Protein AF-A0A8T4I267-F1 (afdb_monomer)

Nearest PDB structures (foldseek):
  8dne-assembly1_A  TM=6.454E-01  e=2.779E+00  Aquifex aeolicus VF5

Secondary structure (DSSP, 8-state):
--PPPTTPPPSSHHHHHHHHHHHHHHHHTT----TTGGGSBHHHHHHHHHHHS---HHHHHHHHHHIIIIIHHHHTTSBGGG---

Sequence (85 aa):
ASGPGPGERFRDENEAYEDGLDRESDVRNLRHVSRHSGRIATTPWSLTWLSTLDLDPTSLNHYRKILRAQIWPHWGSTPLVEITT

Mean predicted aligned error: 9.59 Å

pLDDT: mean 85.29, std 11.41, range [50.75, 97.62]

Structure (mmCIF, N/CA/C/O backbone):
data_AF-A0A8T4I267-F1
#
_entry.id   AF-A0A8T4I267-F1
#
loop_
_atom_site.group_PDB
_atom_site.id
_atom_site.type_symbol
_atom_site.label_atom_id
_atom_site.label_alt_id
_atom_site.label_comp_id
_atom_site.label_asym_id
_atom_site.label_entity_id
_atom_site.label_seq_id
_atom_site.pdbx_PDB_ins_code
_atom_site.Cartn_x
_atom_site.Cartn_y
_atom_site.Cartn_z
_atom_site.occupancy
_atom_site.B_iso_or_equiv
_atom_site.auth_seq_id
_atom_site.auth_comp_id
_atom_site.auth_asym_id
_atom_site.auth_atom_id
_atom_site.pdbx_PDB_model_num
ATOM 1 N N . ALA A 1 1 ? 16.912 3.499 -14.833 1.00 50.75 1 ALA A N 1
ATOM 2 C CA . ALA A 1 1 ? 16.924 2.593 -15.991 1.00 50.75 1 ALA A CA 1
ATOM 3 C C . ALA A 1 1 ? 16.955 3.428 -17.264 1.00 50.75 1 ALA A C 1
ATOM 5 O O . ALA A 1 1 ? 15.959 4.072 -17.578 1.00 50.75 1 ALA A O 1
ATOM 6 N N . SER A 1 2 ? 18.110 3.471 -17.927 1.00 56.81 2 SER A N 1
ATOM 7 C CA . SER A 1 2 ? 18.323 4.191 -19.196 1.00 56.81 2 SER A CA 1
ATOM 8 C C . SER A 1 2 ? 18.094 3.305 -20.430 1.00 56.81 2 SER A C 1
ATOM 10 O O . SER A 1 2 ? 18.515 3.669 -21.523 1.00 56.81 2 SER A O 1
ATOM 12 N N . GLY A 1 3 ? 17.459 2.140 -20.264 1.00 62.41 3 GLY A N 1
ATOM 13 C CA . GLY A 1 3 ? 17.170 1.230 -21.366 1.00 62.41 3 GLY A CA 1
ATOM 14 C C . GLY A 1 3 ? 16.138 1.775 -22.366 1.00 62.41 3 GLY A C 1
ATOM 15 O O . GLY A 1 3 ? 15.345 2.663 -22.026 1.00 62.41 3 GLY A O 1
ATOM 16 N N . PRO A 1 4 ? 16.128 1.227 -23.595 1.00 65.62 4 PRO A N 1
ATOM 17 C CA . PRO A 1 4 ? 15.211 1.614 -24.660 1.00 65.62 4 PRO A CA 1
ATOM 18 C C . PRO A 1 4 ? 13.737 1.431 -24.268 1.00 65.62 4 PRO A C 1
ATOM 20 O O . PRO A 1 4 ? 13.376 0.621 -23.404 1.00 65.62 4 PRO A O 1
ATOM 23 N N . GLY A 1 5 ? 12.864 2.218 -24.903 1.00 65.62 5 GLY A N 1
ATOM 24 C CA . GLY A 1 5 ? 11.433 2.222 -24.611 1.00 65.62 5 GLY A CA 1
ATOM 25 C C . GLY A 1 5 ? 10.748 0.879 -24.922 1.00 65.62 5 GLY A C 1
ATOM 26 O O . GLY A 1 5 ? 11.301 0.024 -25.616 1.00 65.62 5 GLY A O 1
ATOM 27 N N . PRO A 1 6 ? 9.510 0.654 -24.439 1.00 65.00 6 PRO A N 1
ATOM 28 C CA . PRO A 1 6 ? 8.779 -0.573 -24.743 1.00 65.00 6 PRO A CA 1
ATOM 29 C C . PRO A 1 6 ? 8.619 -0.760 -26.265 1.00 65.00 6 PRO A C 1
ATOM 31 O O . PRO A 1 6 ? 7.927 0.023 -26.908 1.00 65.00 6 PRO A O 1
ATOM 34 N N . GLY A 1 7 ? 9.228 -1.815 -26.821 1.00 69.81 7 GLY A N 1
ATOM 35 C CA . GLY A 1 7 ? 9.171 -2.153 -28.254 1.00 69.81 7 GLY A CA 1
ATOM 36 C C . GLY A 1 7 ? 10.400 -1.743 -29.075 1.00 69.81 7 GLY A C 1
ATOM 37 O O . GLY A 1 7 ? 10.465 -2.055 -30.263 1.00 69.81 7 GLY A O 1
ATOM 38 N N . GLU A 1 8 ? 11.379 -1.087 -28.458 1.00 77.31 8 GLU A N 1
ATOM 39 C CA . GLU A 1 8 ? 12.615 -0.657 -29.104 1.00 77.31 8 GLU A CA 1
ATOM 40 C C . GLU A 1 8 ? 13.744 -1.676 -28.867 1.00 77.31 8 GLU A C 1
ATOM 42 O O . GLU A 1 8 ? 13.812 -2.339 -27.831 1.00 77.31 8 GLU A O 1
ATOM 47 N N . ARG A 1 9 ? 14.585 -1.881 -29.887 1.00 80.06 9 ARG A N 1
ATOM 48 C CA . ARG A 1 9 ? 15.678 -2.864 -29.853 1.00 80.06 9 ARG A CA 1
ATOM 49 C C . ARG A 1 9 ? 16.897 -2.220 -29.199 1.00 80.06 9 ARG A C 1
ATOM 51 O O . ARG A 1 9 ? 17.166 -1.051 -29.456 1.00 80.06 9 ARG A O 1
ATOM 58 N N . PHE A 1 10 ? 17.655 -2.991 -28.429 1.00 82.31 10 PHE A N 1
ATOM 59 C CA . PHE A 1 10 ? 18.983 -2.569 -27.983 1.00 82.31 10 PHE A CA 1
ATOM 60 C C . PHE A 1 10 ? 19.899 -2.364 -29.193 1.00 82.31 10 PHE A C 1
ATOM 62 O O . PHE A 1 10 ? 19.804 -3.108 -30.177 1.00 82.31 10 PHE A O 1
ATOM 69 N N . ARG A 1 11 ? 20.756 -1.341 -29.141 1.00 83.44 11 ARG A N 1
ATOM 70 C CA . ARG A 1 11 ? 21.698 -1.029 -30.225 1.00 83.44 11 ARG A CA 1
ATOM 71 C C . ARG A 1 11 ? 22.839 -2.031 -30.282 1.00 83.44 11 ARG A C 1
ATOM 73 O O . ARG A 1 11 ? 23.277 -2.379 -31.376 1.00 83.44 11 ARG A O 1
ATOM 80 N N . ASP A 1 12 ? 23.282 -2.506 -29.126 1.00 87.50 12 ASP A N 1
ATOM 81 C CA . ASP A 1 12 ? 24.338 -3.498 -28.991 1.00 87.50 12 ASP A CA 1
ATOM 82 C C . ASP A 1 12 ? 24.115 -4.409 -27.769 1.00 87.50 12 ASP A C 1
ATOM 84 O O . ASP A 1 12 ? 23.192 -4.229 -26.970 1.00 87.50 12 ASP A O 1
ATOM 88 N N . GLU A 1 13 ? 24.942 -5.450 -27.667 1.00 85.50 13 GLU A N 1
ATOM 89 C CA . GLU A 1 13 ? 24.895 -6.420 -26.570 1.00 85.50 13 GLU A CA 1
ATOM 90 C C . GLU A 1 13 ? 25.269 -5.789 -25.221 1.00 85.50 13 GLU A C 1
ATOM 92 O O . GLU A 1 13 ? 24.724 -6.181 -24.189 1.00 85.50 13 GLU A O 1
ATOM 97 N N . ASN A 1 14 ? 26.155 -4.789 -25.220 1.00 85.44 14 ASN A N 1
ATOM 98 C CA . ASN A 1 14 ? 26.619 -4.152 -23.992 1.00 85.44 14 ASN A CA 1
ATOM 99 C C . ASN A 1 14 ? 25.511 -3.307 -23.344 1.00 85.44 14 ASN A C 1
ATOM 101 O O . ASN A 1 14 ? 25.298 -3.403 -22.141 1.00 85.44 14 ASN A O 1
ATOM 105 N N . GLU A 1 15 ? 24.743 -2.559 -24.139 1.00 83.38 15 GLU A N 1
ATOM 106 C CA . GLU A 1 15 ? 23.569 -1.800 -23.692 1.00 83.38 15 GLU A CA 1
ATOM 107 C C . GLU A 1 15 ? 22.498 -2.734 -23.105 1.00 83.38 15 GLU A C 1
ATOM 109 O O . GLU A 1 15 ? 21.899 -2.429 -22.073 1.00 83.38 15 GLU A O 1
ATOM 114 N N . ALA A 1 16 ? 22.290 -3.909 -23.713 1.00 82.88 16 ALA A N 1
ATOM 115 C CA . ALA A 1 16 ? 21.383 -4.922 -23.172 1.00 82.88 16 ALA A CA 1
ATOM 116 C C . ALA A 1 16 ? 21.884 -5.502 -21.836 1.00 82.88 16 ALA A C 1
ATOM 118 O O . ALA A 1 16 ? 21.092 -5.725 -20.916 1.00 82.88 16 ALA A O 1
ATOM 119 N N . TYR A 1 17 ? 23.192 -5.741 -21.721 1.00 84.88 17 TYR A N 1
ATOM 120 C CA . TY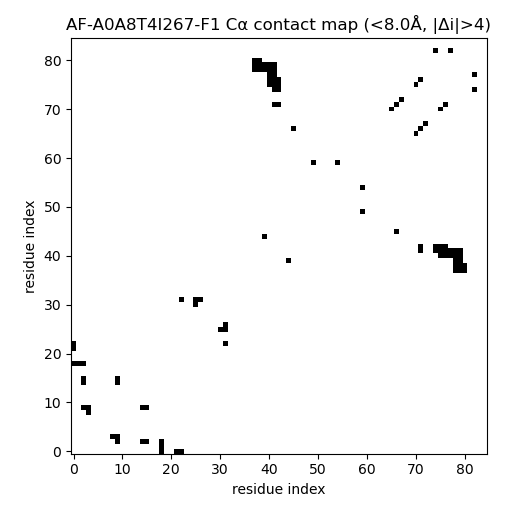R A 1 17 ? 23.814 -6.272 -20.510 1.00 84.88 17 TYR A CA 1
ATOM 121 C C . TYR A 1 17 ? 23.769 -5.267 -19.347 1.00 84.88 17 TYR A C 1
ATOM 123 O O . TYR A 1 17 ? 23.389 -5.627 -18.231 1.00 84.88 17 TYR A O 1
ATOM 131 N N . GLU A 1 18 ? 24.082 -3.996 -19.610 1.00 85.25 18 GLU A N 1
ATOM 132 C CA . GLU A 1 18 ? 24.005 -2.911 -18.626 1.00 85.25 18 GLU A CA 1
ATOM 133 C C . GLU A 1 18 ? 22.563 -2.676 -18.141 1.00 85.25 18 GLU A C 1
ATOM 135 O O . GLU A 1 18 ? 22.341 -2.567 -16.935 1.00 85.25 18 GLU A O 1
ATOM 140 N N . ASP A 1 19 ? 21.565 -2.698 -19.036 1.00 81.81 19 ASP A N 1
ATOM 141 C CA . ASP A 1 19 ? 20.144 -2.603 -18.652 1.00 81.81 19 ASP A CA 1
ATOM 142 C C . ASP A 1 19 ? 19.700 -3.787 -17.768 1.00 81.81 19 ASP A C 1
ATOM 144 O O . ASP A 1 19 ? 18.915 -3.621 -16.828 1.00 81.81 19 ASP A O 1
ATOM 148 N N . GLY A 1 20 ? 20.235 -4.988 -18.019 1.00 81.88 20 GLY A N 1
ATOM 149 C CA . GLY A 1 20 ? 20.037 -6.160 -17.163 1.00 81.88 20 GLY A CA 1
ATOM 150 C C . GLY A 1 20 ? 20.604 -5.964 -15.753 1.00 81.88 20 GLY A C 1
ATOM 151 O O . GLY A 1 20 ? 19.893 -6.174 -14.765 1.00 81.88 20 GLY A O 1
ATOM 152 N N . LEU A 1 21 ? 21.853 -5.500 -15.653 1.00 85.69 21 LEU A N 1
ATOM 153 C CA . LEU A 1 21 ? 22.515 -5.218 -14.375 1.00 85.69 21 LEU A CA 1
ATOM 154 C C . LEU A 1 21 ? 21.802 -4.123 -13.577 1.00 85.69 21 LEU A C 1
ATOM 156 O O . LEU A 1 21 ? 21.644 -4.258 -12.360 1.00 85.69 21 LEU A O 1
ATOM 160 N N . ASP A 1 22 ? 21.335 -3.070 -14.247 1.00 81.25 22 ASP A N 1
ATOM 161 C CA . ASP A 1 22 ? 20.546 -2.002 -13.634 1.00 81.25 22 ASP A CA 1
ATOM 162 C C . ASP A 1 22 ? 19.240 -2.546 -13.042 1.00 81.25 22 ASP A C 1
ATOM 164 O O . ASP A 1 22 ? 18.907 -2.245 -11.892 1.00 81.25 22 ASP A O 1
ATOM 168 N N . ARG A 1 23 ? 18.524 -3.415 -13.771 1.00 78.31 23 ARG A N 1
ATOM 169 C CA . ARG A 1 23 ? 17.303 -4.058 -13.254 1.00 78.31 23 ARG A CA 1
ATOM 170 C C . ARG A 1 23 ? 17.577 -4.950 -12.051 1.00 78.31 23 ARG A C 1
ATOM 172 O O . ARG A 1 23 ? 16.839 -4.884 -11.068 1.00 78.31 23 ARG A O 1
ATOM 179 N N . GLU A 1 24 ? 18.622 -5.770 -12.094 1.00 79.31 24 GLU A N 1
ATOM 180 C CA . GLU A 1 24 ? 19.000 -6.617 -10.958 1.00 79.31 24 GLU A CA 1
ATOM 181 C C . GLU A 1 24 ? 19.437 -5.793 -9.744 1.00 79.31 24 GLU A C 1
ATOM 183 O O . GLU A 1 24 ? 19.129 -6.145 -8.602 1.00 79.31 24 GLU A O 1
ATOM 188 N N . SER A 1 25 ? 20.149 -4.691 -9.980 1.00 85.50 25 SER A N 1
ATOM 189 C CA . SER A 1 25 ? 20.523 -3.720 -8.954 1.00 85.50 25 SER A CA 1
ATOM 190 C C . SER A 1 25 ? 19.283 -3.084 -8.325 1.00 85.50 25 SER A C 1
ATOM 192 O O . SER A 1 25 ? 19.186 -2.994 -7.102 1.00 85.50 25 SER A O 1
ATOM 194 N N . ASP A 1 26 ? 18.287 -2.712 -9.129 1.00 79.75 26 ASP A N 1
ATOM 195 C CA . ASP A 1 26 ? 17.031 -2.150 -8.637 1.00 79.75 26 ASP A CA 1
ATOM 196 C C . ASP A 1 26 ? 16.211 -3.155 -7.825 1.00 79.75 26 ASP A C 1
ATOM 198 O O . ASP A 1 26 ? 15.617 -2.775 -6.814 1.00 79.75 26 ASP A O 1
ATOM 202 N N . VAL A 1 27 ? 16.208 -4.435 -8.204 1.00 77.94 27 VAL A N 1
ATOM 203 C CA . VAL A 1 27 ? 15.579 -5.499 -7.404 1.00 77.94 27 VAL A CA 1
ATOM 204 C C . VAL A 1 27 ? 16.304 -5.666 -6.069 1.00 77.94 27 VAL A C 1
ATOM 206 O O . VAL A 1 27 ? 15.657 -5.668 -5.022 1.00 77.94 27 VAL A O 1
ATOM 209 N N . ARG A 1 28 ? 17.641 -5.746 -6.086 1.00 79.62 28 ARG A N 1
ATOM 210 C CA . ARG A 1 28 ? 18.461 -5.891 -4.869 1.00 79.62 28 ARG A CA 1
ATOM 211 C C . ARG A 1 28 ? 18.314 -4.710 -3.915 1.00 79.62 28 ARG A C 1
ATOM 213 O O . ARG A 1 28 ? 18.264 -4.907 -2.706 1.00 79.62 28 ARG A O 1
ATOM 220 N N . ASN A 1 29 ? 18.203 -3.503 -4.457 1.00 83.44 29 ASN A N 1
ATOM 221 C CA . ASN A 1 29 ? 18.070 -2.271 -3.684 1.00 83.44 29 ASN A CA 1
ATOM 222 C C . ASN A 1 29 ? 16.612 -1.915 -3.350 1.00 83.44 29 ASN A C 1
ATOM 224 O O . ASN A 1 29 ? 16.358 -0.801 -2.898 1.00 83.44 29 ASN A O 1
ATOM 228 N N . LEU A 1 30 ? 15.652 -2.820 -3.590 1.00 73.81 30 LEU A N 1
ATOM 229 C CA . LEU A 1 30 ? 14.218 -2.606 -3.336 1.00 73.81 30 LEU A CA 1
ATOM 230 C C . LEU A 1 30 ? 13.625 -1.384 -4.071 1.00 73.81 30 LEU A C 1
ATOM 232 O O . LEU A 1 30 ? 12.592 -0.851 -3.673 1.00 73.81 30 LEU A O 1
ATOM 236 N N . ARG A 1 31 ? 14.262 -0.940 -5.162 1.00 76.31 31 ARG A N 1
ATOM 237 C CA . ARG A 1 31 ? 13.788 0.153 -6.032 1.00 76.31 31 ARG A CA 1
ATOM 238 C C . ARG A 1 31 ? 12.924 -0.347 -7.186 1.00 76.31 31 ARG A C 1
ATOM 240 O O . ARG A 1 31 ? 12.228 0.440 -7.823 1.00 76.31 31 ARG A O 1
ATOM 247 N N . HIS A 1 32 ? 12.963 -1.645 -7.474 1.00 75.62 32 HIS A N 1
ATOM 248 C CA . HIS A 1 32 ? 12.197 -2.230 -8.563 1.00 75.62 32 HIS A CA 1
ATOM 249 C C . HIS A 1 32 ? 10.693 -2.257 -8.251 1.00 75.62 32 HIS A C 1
ATOM 251 O O . HIS A 1 32 ? 10.228 -3.005 -7.388 1.00 75.62 32 HIS A O 1
ATOM 257 N N . VAL A 1 33 ? 9.913 -1.504 -9.029 1.00 67.31 33 VAL A N 1
ATOM 258 C CA . VAL A 1 33 ? 8.446 -1.552 -9.017 1.00 67.31 33 VAL A CA 1
ATOM 259 C C . VAL A 1 33 ? 7.967 -2.283 -10.269 1.00 67.31 33 VAL A C 1
ATOM 261 O O . VAL A 1 33 ? 8.093 -1.787 -11.388 1.00 67.31 33 VAL A O 1
ATOM 264 N N . SER A 1 34 ? 7.398 -3.479 -10.096 1.00 66.56 34 SER A N 1
ATOM 265 C CA . SER A 1 34 ? 6.816 -4.228 -11.215 1.00 66.56 34 SER A CA 1
ATOM 266 C C . SER A 1 34 ? 5.571 -3.519 -11.757 1.00 66.56 34 SER A C 1
ATOM 268 O O . SER A 1 34 ? 4.679 -3.137 -10.999 1.00 66.56 34 SER A O 1
ATOM 270 N N . ARG A 1 35 ? 5.453 -3.436 -13.089 1.00 63.91 35 ARG A N 1
ATOM 271 C CA . ARG A 1 35 ? 4.248 -2.928 -13.775 1.00 63.91 35 ARG A CA 1
ATOM 272 C C . ARG A 1 35 ? 2.988 -3.719 -13.415 1.00 63.91 35 ARG A C 1
ATOM 274 O O . ARG A 1 35 ? 1.893 -3.167 -13.422 1.00 63.91 35 ARG A O 1
ATOM 281 N N . HIS A 1 36 ? 3.133 -5.006 -13.096 1.00 64.50 36 HIS A N 1
ATOM 282 C CA . HIS A 1 36 ? 2.010 -5.839 -12.672 1.00 64.50 36 HIS A CA 1
ATOM 283 C C . HIS A 1 36 ? 1.557 -5.499 -11.247 1.00 64.50 36 HIS A C 1
ATOM 285 O O . HIS A 1 36 ? 0.359 -5.497 -10.972 1.00 64.50 36 HIS A O 1
ATOM 291 N N . SER A 1 37 ? 2.494 -5.130 -10.366 1.00 62.94 37 SER A N 1
ATOM 292 C CA . SER A 1 37 ? 2.187 -4.750 -8.983 1.00 62.94 37 SER A CA 1
ATOM 293 C C . SER A 1 37 ? 1.314 -3.501 -8.893 1.00 62.94 37 SER A C 1
ATOM 295 O O . SER A 1 37 ? 0.561 -3.378 -7.940 1.00 62.94 37 SER A O 1
ATOM 297 N N . GLY A 1 38 ? 1.339 -2.610 -9.889 1.00 66.00 38 GLY A N 1
ATOM 298 C CA . GLY A 1 38 ? 0.463 -1.433 -9.936 1.00 66.00 38 GLY A CA 1
ATOM 299 C C . GLY A 1 38 ? -1.018 -1.736 -10.214 1.00 66.00 38 GLY A C 1
ATOM 300 O O . GLY A 1 38 ? -1.851 -0.846 -10.061 1.00 66.00 38 GLY A O 1
ATOM 301 N N . ARG A 1 39 ? -1.368 -2.977 -10.598 1.00 83.12 39 ARG A N 1
ATOM 302 C CA . ARG A 1 39 ? -2.763 -3.394 -10.856 1.00 83.12 39 ARG A CA 1
ATOM 303 C C . ARG A 1 39 ? -3.553 -3.699 -9.582 1.00 83.12 39 ARG A C 1
ATOM 305 O O . ARG A 1 39 ? -4.760 -3.913 -9.653 1.00 83.12 39 ARG A O 1
ATOM 312 N N . ILE A 1 40 ? -2.888 -3.757 -8.428 1.00 90.94 40 ILE A N 1
ATOM 313 C CA . ILE A 1 40 ? -3.560 -3.917 -7.139 1.00 90.94 40 ILE A CA 1
ATOM 314 C C . ILE A 1 40 ? -4.397 -2.667 -6.830 1.00 90.94 40 ILE A C 1
ATOM 316 O O . ILE A 1 40 ? -3.948 -1.537 -7.035 1.00 90.94 40 ILE A O 1
ATOM 320 N N . ALA A 1 41 ? -5.613 -2.871 -6.325 1.00 93.81 41 ALA A N 1
ATOM 321 C CA . ALA A 1 41 ? -6.459 -1.771 -5.878 1.00 93.81 41 ALA A CA 1
ATOM 322 C C . ALA A 1 41 ? -5.845 -1.062 -4.655 1.00 93.81 41 ALA A C 1
ATOM 324 O O . ALA A 1 41 ? -5.182 -1.690 -3.819 1.00 93.81 41 ALA A O 1
ATOM 325 N N . THR A 1 42 ? -6.089 0.241 -4.513 1.00 93.81 42 THR A N 1
ATOM 326 C CA . THR A 1 42 ? -5.504 1.054 -3.437 1.00 93.81 42 THR A CA 1
ATOM 327 C C . THR A 1 42 ? -5.856 0.536 -2.046 1.00 93.81 42 THR A C 1
ATOM 329 O O . THR A 1 42 ? -5.001 0.547 -1.162 1.00 93.81 42 THR A O 1
ATOM 332 N N . THR A 1 43 ? -7.075 0.031 -1.821 1.00 95.81 43 THR A N 1
ATOM 333 C CA . THR A 1 43 ? -7.463 -0.519 -0.512 1.00 95.81 43 THR A CA 1
ATOM 334 C C . THR A 1 43 ? -6.604 -1.717 -0.085 1.00 95.81 43 THR A C 1
ATOM 336 O O . THR A 1 43 ? -5.933 -1.593 0.945 1.00 95.81 43 THR A O 1
ATOM 339 N N . PRO A 1 44 ? -6.572 -2.854 -0.814 1.00 94.94 44 PRO A N 1
ATOM 340 C CA . PRO A 1 44 ? -5.760 -4.003 -0.416 1.00 94.94 44 PRO A CA 1
ATOM 341 C C . PRO A 1 44 ? -4.274 -3.657 -0.318 1.00 94.94 44 PRO A C 1
ATOM 343 O O . PRO A 1 44 ? -3.629 -4.067 0.643 1.00 94.94 44 PRO A O 1
ATOM 346 N N . TRP A 1 45 ? -3.750 -2.823 -1.220 1.00 93.69 45 TRP A N 1
ATOM 347 C CA . TRP A 1 45 ? -2.364 -2.373 -1.115 1.00 93.69 45 TRP A CA 1
ATOM 348 C C . TRP A 1 45 ? -2.090 -1.553 0.142 1.00 93.69 45 TRP A C 1
ATOM 350 O O . TRP A 1 45 ? -1.122 -1.829 0.841 1.00 93.69 45 TRP A O 1
ATOM 360 N N . SER A 1 46 ? -2.946 -0.580 0.470 1.00 94.88 46 SER A N 1
ATOM 361 C C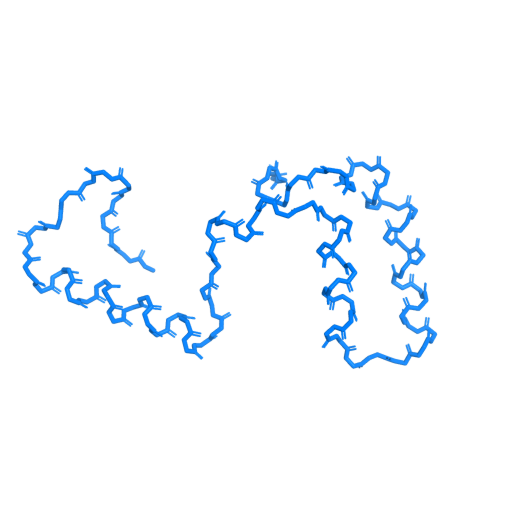A . SER A 1 46 ? -2.745 0.272 1.650 1.00 94.88 46 SER A CA 1
ATOM 362 C C . SER A 1 46 ? -2.772 -0.531 2.953 1.00 94.88 46 SER A C 1
ATOM 364 O O . SER A 1 46 ? -2.072 -0.186 3.899 1.00 94.88 46 SER A O 1
ATOM 366 N N . LEU A 1 47 ? -3.532 -1.632 2.996 1.00 94.88 47 LEU A N 1
ATOM 367 C CA . LEU A 1 47 ? -3.539 -2.567 4.122 1.00 94.88 47 LEU A CA 1
ATOM 368 C C . LEU A 1 47 ? -2.243 -3.377 4.203 1.00 94.88 47 LEU A C 1
ATOM 370 O O . LEU A 1 47 ? -1.686 -3.505 5.292 1.00 94.88 47 LEU A O 1
ATOM 374 N N . THR A 1 48 ? -1.748 -3.890 3.072 1.00 93.81 48 THR A N 1
ATOM 375 C CA . THR A 1 48 ? -0.447 -4.570 3.013 1.00 93.81 48 THR A CA 1
ATOM 376 C C . THR A 1 48 ? 0.678 -3.626 3.428 1.00 93.81 48 THR A C 1
ATOM 378 O O . THR A 1 48 ? 1.474 -3.978 4.293 1.00 93.81 48 THR A O 1
ATOM 381 N N . TRP A 1 49 ? 0.700 -2.403 2.897 1.00 91.69 49 TRP A N 1
ATOM 382 C CA . TRP A 1 49 ? 1.653 -1.368 3.291 1.00 91.69 49 TRP A CA 1
ATOM 383 C C . TRP A 1 49 ? 1.596 -1.100 4.798 1.00 91.69 49 TRP A C 1
ATOM 385 O O . TRP A 1 49 ? 2.617 -1.201 5.470 1.00 91.69 49 TRP A O 1
ATOM 395 N N . LEU A 1 50 ? 0.406 -0.872 5.360 1.00 94.31 50 LEU A N 1
ATOM 396 C CA . LEU A 1 50 ? 0.257 -0.614 6.793 1.00 94.31 50 LEU A CA 1
ATOM 397 C C . LEU A 1 50 ? 0.749 -1.785 7.661 1.00 94.31 50 LEU A C 1
ATOM 399 O O . LEU A 1 50 ? 1.312 -1.550 8.721 1.00 94.31 50 LEU A O 1
ATOM 403 N N . SER A 1 51 ? 0.582 -3.033 7.204 1.00 92.25 51 SER A N 1
ATOM 404 C CA . SER A 1 51 ? 1.082 -4.224 7.912 1.00 92.25 51 SER A CA 1
ATOM 405 C C . SER A 1 51 ? 2.605 -4.379 7.892 1.00 92.25 51 SER A C 1
ATOM 407 O O . SER A 1 51 ? 3.146 -5.135 8.692 1.00 92.25 51 SER A O 1
ATOM 409 N N . THR A 1 52 ? 3.291 -3.685 6.980 1.00 93.94 52 THR A N 1
ATOM 410 C CA . THR A 1 52 ? 4.759 -3.730 6.870 1.00 93.94 52 THR A CA 1
ATOM 411 C C . THR A 1 52 ? 5.450 -2.709 7.771 1.00 93.94 52 THR A C 1
ATOM 413 O O . THR A 1 52 ? 6.662 -2.776 7.953 1.00 93.94 52 THR A O 1
ATOM 416 N N . LEU A 1 53 ? 4.691 -1.758 8.324 1.00 93.44 53 LEU A N 1
ATOM 417 C CA . LEU A 1 53 ? 5.208 -0.723 9.207 1.00 93.44 53 LEU A CA 1
ATOM 418 C C . LEU A 1 53 ? 5.195 -1.213 10.657 1.00 93.44 53 LEU A C 1
ATOM 420 O O . LEU A 1 53 ? 4.176 -1.703 11.141 1.00 93.44 53 LEU A O 1
ATOM 424 N N . ASP A 1 54 ? 6.304 -1.014 11.364 1.00 94.31 54 ASP A N 1
ATOM 425 C CA . ASP A 1 54 ? 6.387 -1.260 12.804 1.00 94.31 54 ASP A CA 1
ATOM 426 C C . ASP A 1 54 ? 5.815 -0.054 13.567 1.00 94.31 54 ASP A C 1
ATOM 428 O O . ASP A 1 54 ? 6.521 0.888 13.928 1.00 94.31 54 ASP A O 1
ATOM 432 N N . LEU A 1 55 ? 4.486 -0.028 13.697 1.00 93.69 55 LEU A N 1
ATOM 433 C CA . LEU A 1 55 ? 3.732 1.030 14.367 1.00 93.69 55 LEU A CA 1
ATOM 434 C C . LEU A 1 55 ? 3.017 0.483 15.598 1.00 93.69 55 LEU A C 1
ATOM 436 O O . LEU A 1 55 ? 2.490 -0.630 15.591 1.00 93.69 55 LEU A O 1
ATOM 440 N N . ASP A 1 56 ? 2.898 1.317 16.629 1.00 95.25 56 ASP A N 1
ATOM 441 C CA . ASP A 1 56 ? 2.052 0.995 17.769 1.00 95.25 56 ASP A CA 1
ATOM 442 C C . ASP A 1 56 ? 0.563 0.876 17.347 1.00 95.25 56 ASP A C 1
ATOM 444 O O . ASP A 1 56 ? 0.128 1.490 16.358 1.00 95.25 56 ASP A O 1
ATOM 448 N N . PRO A 1 57 ? -0.267 0.130 18.102 1.00 94.62 57 PRO A N 1
ATOM 449 C CA . PRO A 1 57 ? -1.672 -0.082 17.750 1.00 94.62 57 PRO A CA 1
ATOM 450 C C . PRO A 1 57 ? -2.503 1.205 17.625 1.00 94.62 57 PRO A C 1
ATOM 452 O O . PRO A 1 57 ? -3.471 1.241 16.859 1.00 94.62 57 PRO A O 1
ATOM 455 N N . THR A 1 58 ? -2.163 2.268 18.358 1.00 96.44 58 THR A N 1
ATOM 456 C CA . THR A 1 58 ? -2.887 3.548 18.303 1.00 96.44 58 THR A CA 1
ATOM 457 C C . THR A 1 58 ? -2.604 4.257 16.987 1.00 96.44 58 THR A C 1
ATOM 459 O O . THR A 1 58 ? -3.544 4.666 16.298 1.00 96.44 58 THR A O 1
ATOM 462 N N . SER A 1 59 ? -1.332 4.333 16.594 1.00 95.81 59 SER A N 1
ATOM 463 C CA . SER A 1 59 ? -0.916 4.890 15.304 1.00 95.81 59 SER A CA 1
ATOM 464 C C . SER A 1 59 ? -1.524 4.111 14.140 1.00 95.81 59 SER A C 1
ATOM 466 O O . SER A 1 59 ? -2.112 4.712 13.237 1.00 95.81 59 SER A O 1
ATOM 468 N N . LEU A 1 60 ? -1.495 2.775 14.190 1.00 95.69 60 LEU A N 1
ATOM 469 C CA . LEU A 1 60 ? -2.103 1.926 13.160 1.00 95.69 60 LEU A CA 1
ATOM 470 C C . LEU A 1 60 ? -3.605 2.217 13.001 1.00 95.69 60 LEU A C 1
ATOM 472 O O . LEU A 1 60 ? -4.100 2.387 11.882 1.00 95.69 60 LEU A O 1
ATOM 476 N N . ASN A 1 61 ? -4.335 2.338 14.113 1.00 95.88 61 ASN A N 1
ATOM 477 C CA . ASN A 1 61 ? -5.753 2.699 14.095 1.00 95.88 61 ASN A CA 1
ATOM 478 C C . ASN A 1 61 ? -5.997 4.099 13.521 1.00 95.88 61 ASN A C 1
ATOM 480 O O . ASN A 1 61 ? -6.951 4.289 12.759 1.00 95.88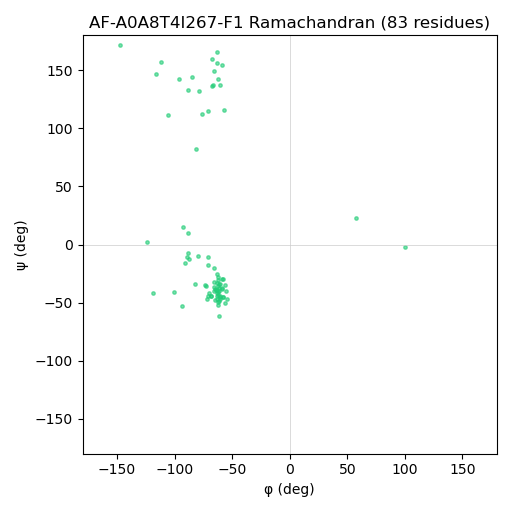 61 ASN A O 1
ATOM 484 N N . HIS A 1 62 ? -5.135 5.063 13.847 1.00 96.94 62 HIS A N 1
ATOM 485 C CA . HIS A 1 62 ? -5.220 6.420 13.321 1.00 96.94 62 HIS A CA 1
ATOM 486 C C . HIS A 1 62 ? -5.059 6.435 11.795 1.00 96.94 62 HIS A C 1
ATOM 488 O O . HIS A 1 62 ? -5.937 6.940 11.091 1.00 96.94 62 HIS A O 1
ATOM 494 N N . TYR A 1 63 ? -4.002 5.809 11.267 1.00 96.69 63 TYR A N 1
ATOM 495 C CA . TYR A 1 63 ? -3.789 5.695 9.821 1.00 96.69 63 TYR A CA 1
ATOM 496 C C . TYR A 1 63 ? -4.961 5.005 9.132 1.00 96.69 63 TYR A C 1
ATOM 498 O O . TYR A 1 63 ? -5.481 5.497 8.131 1.00 96.69 63 TYR A O 1
ATOM 506 N N . ARG A 1 64 ? -5.456 3.905 9.706 1.00 96.12 64 ARG A N 1
ATOM 507 C CA . ARG A 1 64 ? -6.600 3.181 9.146 1.00 96.12 64 ARG A CA 1
ATOM 508 C C . ARG A 1 64 ? -7.880 4.024 9.131 1.00 96.12 64 ARG A C 1
ATOM 510 O O . ARG A 1 64 ? -8.696 3.869 8.222 1.00 96.12 64 ARG A O 1
ATOM 517 N N . LYS A 1 65 ? -8.070 4.917 10.108 1.00 97.56 65 LYS A N 1
ATOM 518 C CA . LYS A 1 65 ? -9.191 5.869 10.137 1.00 97.56 65 LYS A CA 1
ATOM 519 C C . LYS A 1 65 ? -9.068 6.912 9.025 1.00 97.56 65 LYS A C 1
ATOM 521 O O . LYS A 1 65 ? -10.055 7.148 8.334 1.00 97.56 65 LYS A O 1
ATOM 526 N N . ILE A 1 66 ? -7.877 7.478 8.812 1.00 96.88 66 ILE A N 1
ATOM 527 C CA . ILE A 1 66 ? -7.624 8.427 7.714 1.00 96.88 66 IL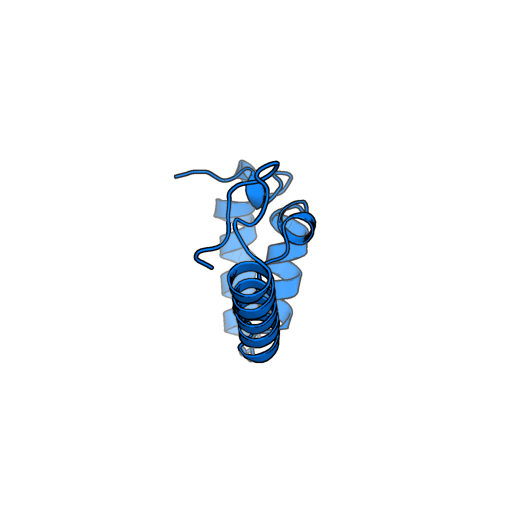E A CA 1
ATOM 528 C C . ILE A 1 66 ? -7.861 7.755 6.359 1.00 96.88 66 ILE A C 1
ATOM 530 O O . ILE A 1 66 ? -8.608 8.284 5.539 1.00 96.88 66 ILE A O 1
ATOM 534 N N . LEU A 1 67 ? -7.297 6.561 6.149 1.00 96.88 67 LEU A N 1
ATOM 535 C CA . LEU A 1 67 ? -7.468 5.794 4.912 1.00 96.88 67 LEU A CA 1
ATOM 536 C C . LEU A 1 67 ? -8.948 5.571 4.583 1.00 96.88 67 LEU A C 1
ATOM 538 O O . LEU A 1 67 ? -9.372 5.835 3.461 1.00 96.88 67 LEU A O 1
ATOM 542 N N . ARG A 1 68 ? -9.748 5.161 5.575 1.00 96.81 68 ARG A N 1
ATOM 543 C CA . ARG A 1 68 ? -11.199 4.964 5.430 1.00 96.81 68 ARG A CA 1
ATOM 544 C C . ARG A 1 68 ? -11.971 6.239 5.129 1.00 96.81 68 ARG A C 1
ATOM 546 O O . ARG A 1 68 ? -12.944 6.178 4.390 1.00 96.81 68 ARG A O 1
ATOM 553 N N . ALA A 1 69 ? -11.591 7.348 5.755 1.00 97.62 69 ALA A N 1
ATOM 554 C CA . ALA A 1 69 ? -12.341 8.592 5.664 1.00 97.62 69 ALA A CA 1
ATOM 555 C C . ALA A 1 69 ? -12.010 9.391 4.399 1.00 97.62 69 ALA A C 1
ATOM 557 O O . ALA A 1 69 ? -12.889 10.064 3.877 1.00 97.62 69 ALA A O 1
ATOM 558 N N . GLN A 1 70 ? -10.759 9.335 3.934 1.00 96.19 70 GLN A N 1
ATOM 559 C CA . GLN A 1 70 ? -10.248 10.251 2.912 1.00 96.19 70 GLN A CA 1
ATOM 560 C C . GLN A 1 70 ? -9.804 9.542 1.634 1.00 96.19 70 GLN A C 1
ATOM 562 O O . GLN A 1 70 ? -10.080 10.028 0.550 1.00 96.19 70 GLN A O 1
ATOM 567 N N . ILE A 1 71 ? -9.122 8.396 1.722 1.00 95.25 71 ILE A N 1
ATOM 568 C CA . ILE A 1 71 ? -8.508 7.785 0.530 1.00 95.25 71 ILE A CA 1
ATOM 569 C C . ILE A 1 71 ? -9.445 6.765 -0.116 1.00 95.25 71 ILE A C 1
ATOM 571 O O . ILE A 1 71 ? -9.743 6.838 -1.306 1.00 95.25 71 ILE A O 1
ATOM 575 N N . TRP A 1 72 ? -9.935 5.802 0.663 1.00 96.50 72 TRP A N 1
ATOM 576 C CA . TRP A 1 72 ? -10.751 4.703 0.146 1.00 96.50 72 TRP A CA 1
ATOM 577 C C . TRP A 1 72 ? -12.071 5.131 -0.511 1.00 96.50 72 TRP A C 1
ATOM 579 O O . TRP A 1 72 ? -12.433 4.482 -1.490 1.00 96.50 72 TRP A O 1
ATOM 589 N N . PRO A 1 73 ? -12.773 6.195 -0.067 1.00 97.06 73 PRO A N 1
ATOM 590 C CA . PRO A 1 73 ? -13.993 6.642 -0.739 1.00 97.06 73 PRO A CA 1
ATOM 591 C C . PRO A 1 73 ? -13.774 7.109 -2.182 1.00 97.06 73 PRO A C 1
ATOM 593 O O . PRO A 1 73 ? -14.685 6.999 -2.995 1.00 97.06 73 PRO A O 1
ATOM 596 N N . HIS A 1 74 ? -12.580 7.613 -2.502 1.00 94.00 74 HIS A N 1
ATOM 597 C CA . HIS A 1 74 ? -12.265 8.147 -3.827 1.00 94.00 74 HIS A CA 1
ATOM 598 C C . HIS A 1 74 ? -11.479 7.151 -4.685 1.00 94.00 74 HIS A C 1
ATOM 600 O O . HIS A 1 74 ? -11.782 6.989 -5.861 1.00 94.00 74 HIS A O 1
ATOM 606 N N . TRP A 1 75 ? -10.512 6.444 -4.091 1.00 95.19 75 TRP A N 1
ATOM 607 C CA . TRP A 1 75 ? -9.567 5.602 -4.834 1.00 95.19 75 TRP A CA 1
ATOM 608 C C . TRP A 1 75 ? -9.539 4.142 -4.385 1.00 95.19 75 TRP A C 1
ATOM 610 O O . TRP A 1 75 ? -8.766 3.360 -4.919 1.00 95.19 75 TRP A O 1
ATOM 620 N N . GLY A 1 76 ? -10.364 3.719 -3.423 1.00 92.31 76 GLY A N 1
ATOM 621 C CA . GLY A 1 76 ? -10.244 2.389 -2.809 1.00 92.31 76 GLY A CA 1
ATOM 622 C C . GLY A 1 76 ? -10.287 1.217 -3.798 1.00 92.31 76 GLY A C 1
ATOM 623 O O . GLY A 1 76 ? -9.503 0.273 -3.670 1.00 92.31 76 GLY A O 1
ATOM 624 N N . SER A 1 77 ? -11.154 1.308 -4.810 1.00 94.25 77 SER A N 1
ATOM 625 C CA . SER A 1 77 ? -11.272 0.343 -5.913 1.00 94.25 77 SER A CA 1
ATOM 626 C C . SER A 1 77 ? -10.362 0.642 -7.108 1.00 94.25 77 SER A C 1
ATOM 628 O O . SER A 1 77 ? -10.311 -0.159 -8.036 1.00 94.25 77 SER A O 1
ATOM 630 N N . THR A 1 78 ? -9.674 1.785 -7.110 1.00 93.69 78 THR A N 1
ATOM 631 C CA . THR A 1 78 ? -8.817 2.219 -8.219 1.00 93.69 78 THR A CA 1
ATOM 632 C C . THR A 1 78 ? -7.480 1.476 -8.148 1.00 93.69 78 THR A C 1
ATOM 634 O O . THR A 1 78 ? -6.890 1.387 -7.067 1.00 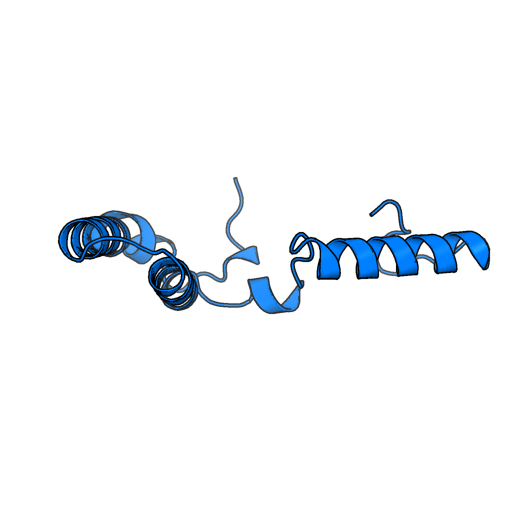93.69 78 THR A O 1
ATOM 637 N N . PRO A 1 79 ? -6.981 0.906 -9.255 1.00 92.31 79 PRO A N 1
ATOM 638 C CA . PRO A 1 79 ? -5.616 0.402 -9.334 1.00 92.31 79 PRO A CA 1
ATOM 639 C C . PRO A 1 79 ? -4.598 1.521 -9.091 1.00 92.31 79 PRO A C 1
ATOM 641 O O . PRO A 1 79 ? -4.734 2.611 -9.637 1.00 92.31 79 PRO A O 1
ATOM 644 N N . LEU A 1 80 ? -3.541 1.263 -8.319 1.00 87.31 80 LEU A N 1
ATOM 645 C CA . LEU A 1 80 ? -2.531 2.292 -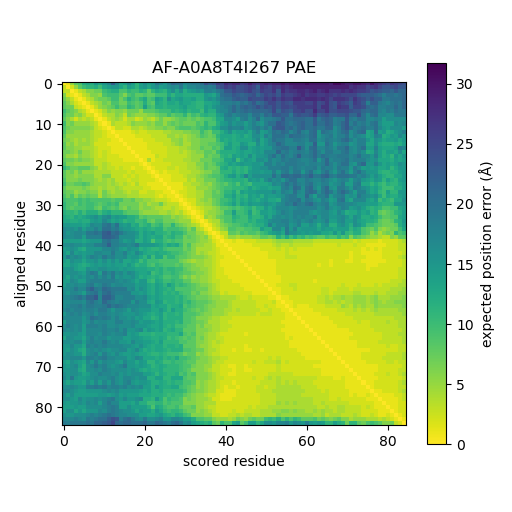8.009 1.00 87.31 80 LEU A CA 1
ATOM 646 C C . LEU A 1 80 ? -1.888 2.923 -9.242 1.00 87.31 80 LEU A C 1
ATOM 648 O O . LEU A 1 80 ? -1.570 4.106 -9.219 1.00 87.31 80 LEU A O 1
ATOM 652 N N . VAL A 1 81 ? -1.701 2.141 -10.306 1.00 87.56 81 VAL A N 1
ATOM 653 C CA . VAL A 1 81 ? -1.116 2.622 -11.566 1.00 87.56 81 VAL A CA 1
ATOM 654 C C . VAL A 1 81 ? -1.998 3.645 -12.289 1.00 87.56 81 VAL A C 1
ATOM 656 O O . VAL A 1 81 ? -1.501 4.389 -13.126 1.00 87.56 81 VAL A O 1
ATOM 659 N N . GLU A 1 82 ? -3.295 3.681 -11.981 1.00 88.44 82 GLU A N 1
ATOM 660 C CA . GLU A 1 82 ? -4.254 4.606 -12.593 1.00 88.44 82 GLU A CA 1
ATOM 661 C C . GLU A 1 82 ? -4.348 5.936 -11.832 1.00 88.44 82 GLU A C 1
ATOM 663 O O . GLU A 1 82 ? -4.921 6.896 -12.345 1.00 88.44 82 GLU A O 1
ATOM 668 N N . ILE A 1 83 ? -3.766 6.029 -10.630 1.00 86.88 83 ILE A N 1
ATOM 669 C CA . ILE A 1 83 ? -3.721 7.278 -9.867 1.00 86.88 83 ILE A CA 1
ATOM 670 C C . ILE A 1 83 ? -2.653 8.183 -10.481 1.00 86.88 83 ILE A C 1
ATOM 672 O O . ILE A 1 83 ? -1.457 7.906 -10.406 1.00 86.88 83 ILE A O 1
ATOM 676 N N . THR A 1 84 ? -3.106 9.280 -11.078 1.00 83.31 84 THR A N 1
ATOM 677 C CA . THR A 1 84 ? -2.259 10.310 -11.682 1.00 83.31 84 THR A CA 1
ATOM 678 C C . THR A 1 84 ? -2.343 11.618 -10.887 1.00 83.31 84 THR A C 1
ATOM 680 O O . THR A 1 84 ? -3.291 11.817 -10.124 1.00 83.31 84 THR A O 1
ATOM 683 N N . THR A 1 85 ? -1.319 12.462 -11.018 1.00 71.88 85 THR A N 1
ATOM 684 C CA . THR A 1 85 ? -1.197 13.785 -10.375 1.00 71.88 85 THR A CA 1
ATOM 685 C C . THR A 1 85 ? -1.865 14.883 -11.178 1.00 71.88 85 THR A C 1
ATOM 687 O O . THR A 1 85 ? -1.652 14.882 -12.412 1.00 71.88 85 THR A O 1
#

Radius of gyration: 17.98 Å; Cα contacts (8 Å, |Δi|>4): 51; chains: 1; b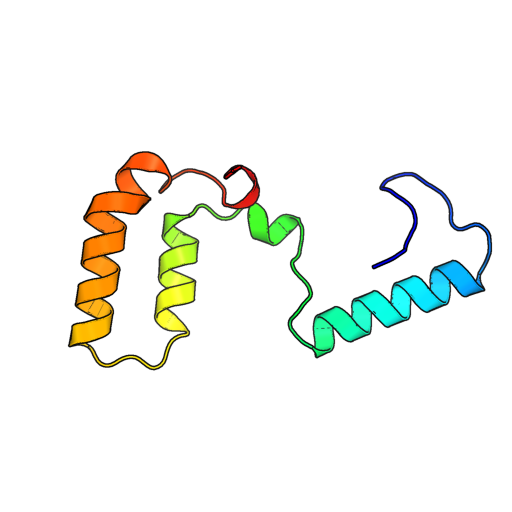ounding box: 41×20×48 Å

Foldseek 3Di:
DPADDVPDDDPDPVSVVVVVVVQVVCVVVVNDDDPVQQQDFPQVVVVVVLVVDPDDPVVSVVSVVCCVPPPCVVGRRPRNVPDDD

Solvent-a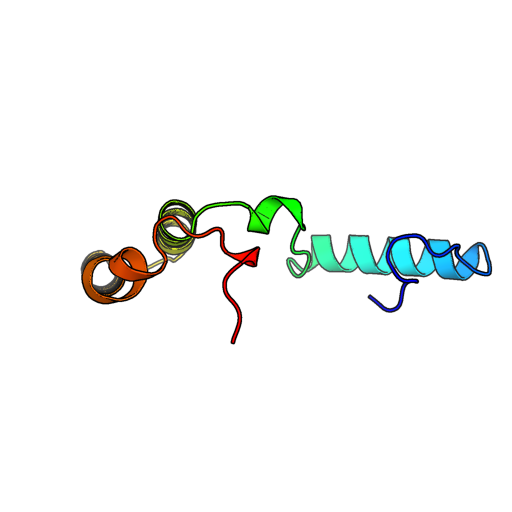ccessible surface area (backbone atoms only — not comparable to full-atom values): 5164 Å² total; per-residue (Å²): 133,90,58,71,60,98,92,55,76,69,93,47,72,65,59,48,50,52,43,50,52,50,52,53,49,26,52,75,66,72,67,59,76,57,80,70,66,30,64,46,30,36,44,66,48,53,51,54,53,57,70,72,51,99,62,58,74,66,58,50,51,51,53,53,50,49,40,59,72,63,45,39,80,79,38,23,8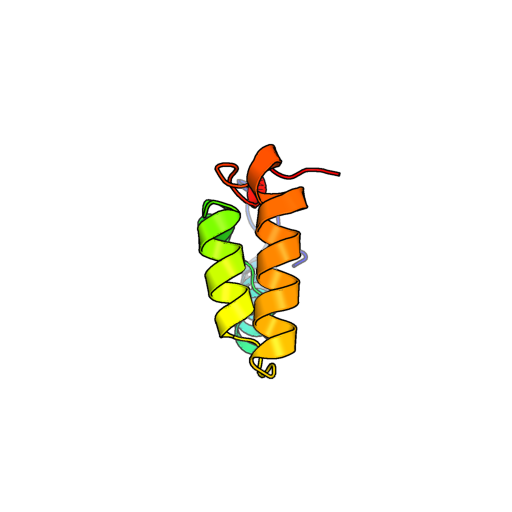2,39,31,52,68,74,67,78,135